Protein AF-A0A151ISF5-F1 (afdb_monomer_lite)

Secondary structure (DSSP, 8-state):
-----SSGGGGGG--HHHHTTS-HHHHHHHSGGGHHHHGGGS-HHHHT-HHHHTTSB-GGGSS-TT-TT--PPS--B-S-GGGGGS------------------SB-TTT-EEEETTTTEEEEPPSB---HHHHHHHHHHHHHHHHHHHHHHHHHHHTSS--------------------

Foldseek 3Di:
DDDDDPALCVVLVDALVRLVPDDPVCCCPRNLLVLQNCVVSHDPVLVPDLSSQLSHFDPVPPPDPVNVVDPDDPGHRHSDPVCPPDPDPDDDDPPDDDDPDDPWPDDPVHQWDFDDPVRDIDGDDTGHDDPVVVVVSVVVVVVVVVVVVVVVVVVVVVPDDDDDDDDDDDDDDDDDDDDD

Structure (mmCIF, N/CA/C/O backbone):
data_AF-A0A151ISF5-F1
#
_entry.id   AF-A0A151ISF5-F1
#
loop_
_atom_site.group_PDB
_atom_site.id
_atom_site.type_symbol
_atom_site.label_atom_id
_atom_site.label_alt_id
_atom_site.label_comp_id
_atom_site.label_asym_id
_atom_site.label_entity_id
_atom_site.label_seq_id
_atom_site.pdbx_PDB_ins_code
_atom_site.Cartn_x
_atom_site.Cartn_y
_atom_site.Cartn_z
_atom_site.occupancy
_atom_site.B_iso_or_equiv
_atom_site.auth_seq_id
_atom_site.auth_comp_id
_atom_site.auth_asym_id
_atom_site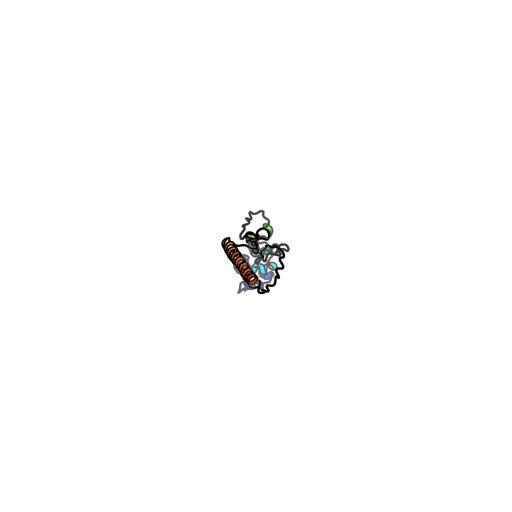.auth_atom_id
_atom_site.pdbx_PDB_model_num
ATOM 1 N N . MET A 1 1 ? 30.565 0.349 -39.330 1.00 63.16 1 MET A N 1
ATOM 2 C CA . MET A 1 1 ? 31.021 -0.202 -38.038 1.00 63.16 1 MET A CA 1
ATOM 3 C C . MET A 1 1 ? 30.155 -1.410 -37.719 1.00 63.16 1 MET A C 1
ATOM 5 O O . MET A 1 1 ? 28.948 -1.292 -37.870 1.00 63.16 1 MET A O 1
ATOM 9 N N . TYR A 1 2 ? 30.740 -2.552 -37.352 1.00 65.56 2 TYR A N 1
ATOM 10 C CA . TYR A 1 2 ? 29.987 -3.735 -36.915 1.00 65.56 2 TYR A CA 1
ATOM 11 C C . TYR A 1 2 ? 30.096 -3.849 -35.393 1.00 65.56 2 TYR A C 1
ATOM 13 O O . TYR A 1 2 ? 31.203 -3.812 -34.860 1.00 65.56 2 TYR A O 1
ATOM 21 N N . LEU A 1 3 ? 28.958 -3.941 -34.704 1.00 75.62 3 LEU A N 1
ATOM 22 C CA . LEU A 1 3 ? 28.886 -4.149 -33.258 1.00 75.62 3 LEU A CA 1
ATOM 23 C C . LEU A 1 3 ? 28.535 -5.616 -33.012 1.00 75.62 3 LEU A C 1
ATOM 25 O O . LEU A 1 3 ? 27.454 -6.060 -33.392 1.00 75.62 3 LEU A O 1
ATOM 29 N N . ALA A 1 4 ? 29.451 -6.370 -32.410 1.00 77.50 4 ALA A N 1
ATOM 30 C CA . ALA A 1 4 ? 29.181 -7.732 -31.966 1.00 77.50 4 ALA A CA 1
ATOM 31 C C . ALA A 1 4 ? 28.663 -7.676 -30.523 1.00 77.50 4 ALA A C 1
ATOM 33 O O . ALA A 1 4 ? 29.445 -7.481 -29.596 1.00 77.50 4 ALA A O 1
ATOM 34 N N . LEU A 1 5 ? 27.346 -7.795 -30.360 1.00 82.56 5 LEU A N 1
ATOM 35 C CA . LEU A 1 5 ? 26.671 -7.868 -29.063 1.00 82.56 5 LEU A CA 1
ATOM 36 C C . LEU A 1 5 ? 26.151 -9.295 -28.905 1.00 82.56 5 LEU A C 1
ATOM 38 O O . LEU A 1 5 ? 25.345 -9.745 -29.720 1.00 82.56 5 LEU A O 1
ATOM 42 N N . TYR A 1 6 ? 26.645 -10.013 -27.901 1.00 82.38 6 TYR A N 1
ATOM 43 C CA . TYR A 1 6 ? 26.299 -11.416 -27.664 1.00 82.38 6 TYR A CA 1
ATOM 44 C C . TYR A 1 6 ? 25.167 -11.543 -26.649 1.00 82.38 6 TYR A C 1
ATOM 46 O O . TYR A 1 6 ? 24.362 -12.469 -26.734 1.00 82.38 6 TYR A O 1
ATOM 54 N N . HIS A 1 7 ? 25.079 -10.590 -25.721 1.00 87.06 7 HIS A N 1
ATOM 55 C CA . HIS A 1 7 ? 24.013 -10.489 -24.742 1.00 87.06 7 HIS A CA 1
ATOM 56 C C . HIS A 1 7 ? 23.338 -9.108 -24.807 1.00 87.06 7 HIS A C 1
ATOM 58 O O . HIS A 1 7 ? 24.012 -8.100 -25.031 1.00 87.06 7 HIS A O 1
ATOM 64 N N . PRO A 1 8 ? 22.014 -9.007 -24.575 1.00 85.81 8 PRO A N 1
ATOM 65 C CA . PRO A 1 8 ? 21.315 -7.723 -24.526 1.00 85.81 8 PRO A CA 1
ATOM 66 C C . PRO A 1 8 ? 21.959 -6.684 -23.592 1.00 85.81 8 PRO A C 1
ATOM 68 O O . PRO A 1 8 ? 22.022 -5.506 -23.928 1.00 85.81 8 PRO A O 1
ATOM 71 N N . SER A 1 9 ? 22.525 -7.115 -22.461 1.00 89.62 9 SER A N 1
ATOM 72 C CA . SER A 1 9 ? 23.221 -6.228 -21.514 1.00 89.62 9 SER A CA 1
ATOM 73 C C . SER A 1 9 ? 24.500 -5.590 -22.060 1.00 89.62 9 SER A C 1
ATOM 75 O O . SER A 1 9 ? 24.945 -4.583 -21.512 1.00 89.62 9 SER A O 1
ATOM 77 N N . ASP A 1 10 ? 25.092 -6.130 -23.130 1.00 90.75 10 ASP A N 1
ATOM 78 C CA . ASP A 1 10 ? 26.332 -5.603 -23.716 1.00 90.75 10 ASP A CA 1
ATOM 79 C C . ASP A 1 10 ? 26.151 -4.160 -24.216 1.00 90.75 10 ASP A C 1
ATOM 81 O O . ASP A 1 10 ? 27.114 -3.393 -24.283 1.00 90.75 10 ASP A O 1
ATOM 85 N N . ILE A 1 11 ? 24.903 -3.747 -24.487 1.00 91.69 11 ILE A N 1
ATOM 86 C CA . ILE A 1 11 ? 24.561 -2.369 -24.858 1.00 91.69 11 ILE A CA 1
ATOM 87 C C . ILE A 1 11 ? 24.996 -1.341 -23.800 1.00 91.69 11 ILE A C 1
ATOM 89 O O . ILE A 1 11 ? 25.322 -0.206 -24.147 1.00 91.69 11 ILE A O 1
ATOM 93 N N . LEU A 1 12 ? 25.062 -1.727 -22.519 1.00 90.44 12 LEU A N 1
ATOM 94 C CA . LEU A 1 12 ? 25.454 -0.839 -21.417 1.00 90.44 12 LEU A CA 1
ATOM 95 C C . LEU A 1 12 ? 26.903 -0.343 -21.562 1.00 90.44 12 LEU A C 1
ATOM 97 O O . LEU A 1 12 ? 27.225 0.789 -21.175 1.00 90.44 12 LEU A O 1
ATOM 101 N N . GLY A 1 13 ? 27.759 -1.181 -22.155 1.00 90.00 13 GLY A N 1
ATOM 102 C CA . GLY A 1 13 ? 29.171 -0.898 -22.402 1.00 90.00 13 GLY A CA 1
ATOM 103 C C . GLY A 1 13 ? 29.432 -0.000 -23.612 1.00 90.00 13 GLY A C 1
ATOM 104 O O . GLY A 1 13 ? 30.559 0.458 -23.784 1.00 90.00 13 GLY A O 1
ATOM 105 N N . LEU A 1 14 ? 28.419 0.288 -24.435 1.00 91.25 14 LEU A N 1
ATOM 106 C CA . LEU A 1 14 ? 28.604 1.083 -25.645 1.00 91.25 14 LEU A CA 1
ATOM 107 C C . LEU A 1 14 ? 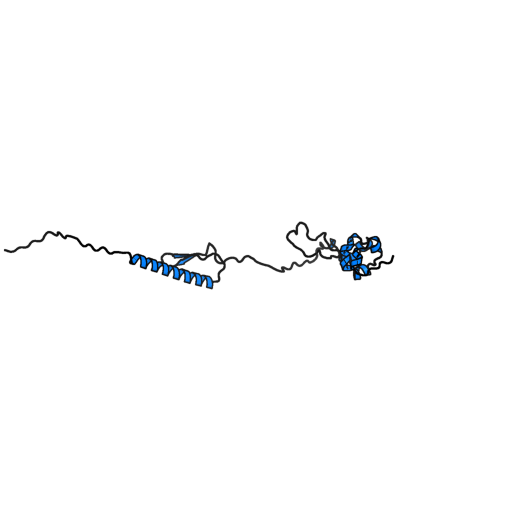28.813 2.574 -25.352 1.00 91.25 14 LEU A C 1
ATOM 109 O O . LEU A 1 14 ? 28.283 3.143 -24.385 1.00 91.25 14 LEU A O 1
ATOM 113 N N . SER A 1 15 ? 29.593 3.216 -26.222 1.00 90.44 15 SER A N 1
ATOM 114 C CA . SER A 1 15 ? 29.745 4.671 -26.273 1.00 90.44 15 SER A CA 1
ATOM 115 C C . SER A 1 15 ? 28.573 5.336 -27.011 1.00 90.44 15 SER A C 1
ATOM 117 O O . SER A 1 15 ? 27.811 4.681 -27.725 1.00 90.44 15 SER A O 1
ATOM 119 N N . ALA A 1 16 ? 28.436 6.660 -26.876 1.00 88.56 16 ALA A N 1
ATOM 120 C CA . ALA A 1 16 ? 27.408 7.425 -27.591 1.00 88.56 16 ALA A CA 1
ATOM 121 C C . ALA A 1 16 ? 27.541 7.311 -29.124 1.00 88.56 16 ALA A C 1
ATOM 123 O O . ALA A 1 16 ? 26.543 7.193 -29.832 1.00 88.56 16 ALA A O 1
ATOM 124 N N . GLU A 1 17 ? 28.777 7.274 -29.630 1.00 89.62 17 GLU A N 1
ATOM 125 C CA . GLU A 1 17 ? 29.074 7.097 -31.058 1.00 89.62 17 GLU A CA 1
ATOM 126 C C . GLU A 1 17 ? 28.646 5.715 -31.557 1.00 89.62 17 GLU A C 1
ATOM 128 O O . GLU A 1 17 ? 28.083 5.582 -32.639 1.00 89.62 17 GLU A O 1
ATOM 133 N N . GLN A 1 18 ? 28.871 4.674 -30.754 1.00 89.88 18 GLN A N 1
ATOM 134 C CA . GLN A 1 18 ? 28.461 3.311 -31.087 1.00 89.88 18 GLN A CA 1
ATOM 135 C C . GLN A 1 18 ? 26.938 3.166 -31.092 1.00 89.88 18 GLN A C 1
ATOM 137 O O . GLN A 1 18 ? 26.378 2.549 -31.997 1.00 89.88 18 GLN A O 1
ATOM 142 N N . LEU A 1 19 ? 26.259 3.785 -30.123 1.00 90.06 19 LEU A N 1
ATOM 143 C CA . LEU A 1 19 ? 24.799 3.774 -30.023 1.00 90.06 19 LEU A CA 1
ATOM 144 C C . LEU A 1 19 ? 24.111 4.433 -31.227 1.00 90.06 19 LEU A C 1
ATOM 146 O O . LEU A 1 19 ? 22.988 4.057 -31.549 1.00 90.06 19 LEU A O 1
ATOM 150 N N . GLN A 1 20 ? 24.779 5.351 -31.936 1.00 89.62 20 GLN A N 1
ATOM 151 C CA . GLN A 1 20 ? 24.246 5.964 -33.159 1.00 89.62 20 GLN A CA 1
ATOM 152 C C . GLN A 1 20 ? 23.983 4.951 -34.283 1.00 89.62 20 GLN A C 1
ATOM 154 O O . GLN A 1 20 ? 23.128 5.190 -35.133 1.00 89.62 20 GLN A O 1
ATOM 159 N N . TYR A 1 21 ? 24.693 3.822 -34.291 1.00 89.00 21 TYR A N 1
ATOM 160 C CA . TYR A 1 21 ? 24.542 2.789 -35.318 1.00 89.00 21 TYR A CA 1
ATOM 161 C C . TYR A 1 21 ? 23.466 1.750 -34.982 1.00 89.00 21 TYR A C 1
ATOM 163 O O . TYR A 1 21 ? 23.132 0.921 -35.831 1.00 89.00 21 TYR A O 1
ATOM 171 N N . ILE A 1 22 ? 22.910 1.773 -33.766 1.00 87.44 22 ILE A N 1
ATOM 172 C CA . ILE A 1 22 ? 21.822 0.873 -33.388 1.00 87.44 22 ILE A CA 1
ATOM 173 C C . ILE A 1 22 ? 20.514 1.406 -33.969 1.00 87.44 22 ILE A C 1
ATOM 175 O O . ILE A 1 22 ? 20.090 2.525 -33.689 1.00 87.44 22 ILE A O 1
ATOM 179 N N . SER A 1 23 ? 19.844 0.580 -34.772 1.00 89.44 23 SER A N 1
ATOM 180 C CA . SER A 1 23 ? 18.524 0.930 -35.300 1.00 89.44 23 SER A CA 1
ATOM 181 C C . SER A 1 23 ? 17.486 1.044 -34.179 1.00 89.44 23 SER A C 1
ATOM 183 O O . SER A 1 23 ? 17.483 0.239 -33.245 1.00 89.44 23 SER A O 1
ATOM 185 N N . LYS A 1 24 ? 16.535 1.975 -34.323 1.00 90.25 24 LYS A N 1
ATOM 186 C CA . LYS A 1 24 ? 15.391 2.122 -33.407 1.00 90.25 24 LYS A CA 1
ATOM 187 C C . LYS A 1 24 ? 14.664 0.792 -33.166 1.00 90.25 24 LYS A C 1
ATOM 189 O O . LYS A 1 24 ? 14.343 0.458 -32.033 1.00 90.25 24 LYS A O 1
ATOM 194 N N . VAL A 1 25 ? 14.440 0.005 -34.220 1.00 88.69 25 VAL A N 1
ATOM 195 C CA . VAL A 1 25 ? 13.735 -1.286 -34.123 1.00 88.69 25 VAL A CA 1
ATOM 196 C C . VAL A 1 25 ? 14.491 -2.272 -33.232 1.00 88.69 25 VAL A C 1
ATOM 198 O O . VAL A 1 25 ? 13.876 -2.921 -32.389 1.00 88.69 25 VAL A O 1
ATOM 201 N N . ALA A 1 26 ? 15.814 -2.373 -33.391 1.00 88.50 26 ALA A N 1
ATOM 202 C CA . ALA A 1 26 ? 16.640 -3.217 -32.532 1.00 88.50 26 ALA A CA 1
ATOM 203 C C . ALA A 1 26 ? 16.654 -2.693 -31.090 1.00 88.50 26 ALA A C 1
ATOM 205 O O . ALA A 1 26 ? 16.501 -3.479 -30.157 1.00 88.50 26 ALA A O 1
ATOM 206 N N . LEU A 1 27 ? 16.768 -1.372 -30.915 1.00 90.19 27 LEU A N 1
ATOM 207 C CA . LEU A 1 27 ? 16.742 -0.721 -29.607 1.00 90.19 27 LEU A CA 1
ATOM 208 C C . LEU A 1 27 ? 15.463 -1.070 -28.831 1.00 90.19 27 LEU A C 1
ATOM 210 O O . LEU A 1 27 ? 15.553 -1.527 -27.699 1.00 90.19 27 LEU A O 1
ATOM 214 N N . LEU A 1 28 ? 14.291 -0.934 -29.456 1.00 90.12 28 LEU A N 1
ATOM 215 C CA . LEU A 1 28 ? 13.002 -1.199 -28.811 1.00 90.12 28 LEU A CA 1
ATOM 216 C C . LEU A 1 28 ? 12.750 -2.694 -28.565 1.00 90.12 28 LEU A C 1
ATOM 218 O O . LEU A 1 28 ? 12.269 -3.071 -27.500 1.00 90.12 28 LEU A O 1
ATOM 222 N N . ARG A 1 29 ? 13.063 -3.559 -29.541 1.00 89.31 29 ARG A N 1
ATOM 223 C CA . ARG A 1 29 ? 12.716 -4.992 -29.471 1.00 89.31 29 ARG A CA 1
ATOM 224 C C . ARG A 1 29 ? 13.692 -5.833 -28.657 1.00 89.31 29 ARG A C 1
ATOM 226 O O . ARG A 1 29 ? 13.268 -6.808 -28.052 1.00 89.31 29 ARG A O 1
ATOM 233 N N . VAL A 1 30 ? 14.982 -5.507 -28.700 1.00 89.62 30 VAL A N 1
ATOM 234 C CA . VAL A 1 30 ? 16.046 -6.331 -28.098 1.00 89.62 30 VAL A CA 1
ATOM 235 C C . VAL A 1 30 ? 16.576 -5.695 -26.820 1.00 89.62 30 VAL A C 1
ATOM 237 O O . VAL A 1 30 ? 16.891 -6.398 -25.866 1.00 89.62 30 VAL A O 1
ATOM 240 N N . TYR A 1 31 ? 16.653 -4.364 -26.789 1.00 90.94 31 TYR A N 1
ATOM 241 C CA . TYR A 1 31 ? 17.328 -3.628 -25.723 1.00 90.94 31 TYR A CA 1
ATOM 242 C C . TYR A 1 31 ? 16.393 -2.743 -24.901 1.00 90.94 31 TYR A C 1
ATOM 244 O O . TYR A 1 31 ? 16.879 -1.921 -24.129 1.00 90.94 31 TYR A O 1
ATOM 252 N N . GLY A 1 32 ? 15.073 -2.909 -25.041 1.00 88.31 32 GLY A N 1
ATOM 253 C CA . GLY A 1 32 ? 14.070 -2.039 -24.427 1.00 88.31 32 GLY A CA 1
ATOM 254 C C . GLY A 1 32 ? 14.301 -1.820 -22.931 1.00 88.31 32 GLY A C 1
ATOM 255 O O . GLY A 1 32 ? 14.377 -0.685 -22.467 1.00 88.31 32 GLY A O 1
ATOM 256 N N . ASP A 1 33 ? 14.525 -2.897 -22.180 1.00 87.94 33 ASP A N 1
ATOM 257 C CA . ASP A 1 33 ? 14.761 -2.826 -20.732 1.00 87.94 33 ASP A CA 1
ATOM 258 C C . ASP A 1 33 ? 16.062 -2.121 -20.339 1.00 87.94 33 ASP A C 1
ATOM 260 O O . ASP A 1 33 ? 16.205 -1.681 -19.200 1.00 87.94 33 ASP A O 1
ATOM 264 N N . TYR A 1 34 ? 16.988 -1.967 -21.286 1.00 90.06 34 TYR A N 1
ATOM 265 C CA . TYR A 1 34 ? 18.270 -1.315 -21.069 1.00 90.06 34 TYR A CA 1
ATOM 266 C C . TYR A 1 34 ? 18.283 0.166 -21.466 1.00 90.06 34 TYR A C 1
ATOM 268 O O . TYR A 1 34 ? 19.233 0.870 -21.120 1.00 90.06 34 TYR A O 1
ATOM 276 N N . ILE A 1 35 ? 17.244 0.648 -22.163 1.00 90.25 35 ILE A N 1
ATOM 277 C CA . ILE A 1 35 ? 17.153 2.024 -22.679 1.00 90.25 35 ILE A CA 1
ATOM 278 C C . ILE A 1 35 ? 17.314 3.059 -21.560 1.00 90.25 35 ILE A C 1
ATOM 280 O O . ILE A 1 35 ? 18.033 4.036 -21.753 1.00 90.25 35 ILE A O 1
ATOM 284 N N . ASP A 1 36 ? 16.703 2.831 -20.395 1.00 88.62 36 ASP A N 1
ATOM 285 C CA . ASP A 1 36 ? 16.773 3.735 -19.237 1.00 88.62 36 ASP A CA 1
ATOM 286 C C . ASP A 1 36 ? 18.226 3.964 -18.779 1.00 88.62 36 ASP A C 1
ATOM 288 O O . ASP A 1 36 ? 18.674 5.097 -18.603 1.00 88.62 36 ASP A O 1
ATOM 292 N N . TYR A 1 37 ? 19.021 2.892 -18.718 1.00 89.12 37 TYR A N 1
ATOM 293 C CA . TYR A 1 37 ? 20.418 2.945 -18.280 1.00 89.12 37 TYR A CA 1
ATOM 294 C C . TYR A 1 37 ? 21.352 3.601 -19.301 1.00 89.12 37 TYR A C 1
ATOM 296 O O . TYR A 1 37 ? 22.351 4.221 -18.928 1.00 89.12 37 TYR A O 1
ATOM 304 N N . VAL A 1 38 ? 21.057 3.470 -20.598 1.00 91.31 38 VAL A N 1
ATOM 305 C CA . VAL A 1 38 ? 21.859 4.090 -21.667 1.00 91.31 38 VAL A CA 1
ATOM 306 C C . VAL A 1 38 ? 21.300 5.434 -22.127 1.00 91.31 38 VAL A C 1
ATOM 308 O O . VAL A 1 38 ? 21.898 6.064 -23.002 1.00 91.31 38 VAL A O 1
ATOM 311 N N . TRP A 1 39 ? 20.209 5.915 -21.517 1.00 90.00 39 TRP A N 1
ATOM 312 C CA . TRP A 1 39 ? 19.461 7.096 -21.951 1.00 90.00 39 TRP A CA 1
ATOM 313 C C . TRP A 1 39 ? 20.361 8.302 -22.202 1.00 90.00 39 TRP A C 1
ATOM 315 O O . TRP A 1 39 ? 20.322 8.915 -23.266 1.00 90.00 39 TRP A O 1
ATOM 325 N N . ASN A 1 40 ? 21.251 8.610 -21.258 1.00 89.06 40 ASN A N 1
ATOM 326 C CA . ASN A 1 40 ? 22.136 9.771 -21.350 1.00 89.06 40 ASN A CA 1
ATOM 327 C C . ASN A 1 40 ? 23.099 9.697 -22.544 1.00 89.06 40 ASN A C 1
ATOM 329 O O . ASN A 1 40 ? 23.417 10.737 -23.125 1.00 89.06 40 ASN A O 1
ATOM 333 N N . LYS A 1 41 ? 23.478 8.487 -22.968 1.00 92.94 41 LYS A N 1
ATOM 334 C CA . LYS A 1 41 ? 24.365 8.233 -24.109 1.00 92.94 41 LYS A CA 1
ATOM 335 C C . LYS A 1 41 ? 23.620 8.136 -25.447 1.00 92.94 41 LYS A C 1
ATOM 337 O O . LYS A 1 41 ? 24.276 8.135 -26.485 1.00 92.94 41 LYS A O 1
ATOM 342 N N . LEU A 1 42 ? 22.285 8.043 -25.447 1.00 91.19 42 LEU A N 1
ATOM 343 C CA . LEU A 1 42 ? 21.520 7.899 -26.686 1.00 91.19 42 LEU A CA 1
ATOM 344 C C . LEU A 1 42 ? 21.660 9.130 -27.602 1.00 91.19 42 LEU A C 1
ATOM 346 O O . LEU A 1 42 ? 21.716 10.268 -27.112 1.00 91.19 42 LEU A O 1
ATOM 350 N N . PRO A 1 43 ? 21.647 8.922 -28.931 1.00 89.75 43 PRO A N 1
ATOM 351 C CA . PRO A 1 43 ? 21.600 9.997 -29.912 1.00 89.75 43 PRO A CA 1
ATOM 352 C C . PRO A 1 43 ? 20.390 10.912 -29.703 1.00 89.75 43 PRO A C 1
ATOM 354 O O . PRO A 1 43 ? 19.292 10.446 -29.395 1.00 89.75 43 PRO A O 1
ATOM 357 N N . GLY A 1 44 ? 20.559 12.211 -29.965 1.00 87.75 44 GLY A N 1
ATOM 358 C CA . GLY A 1 44 ? 19.485 13.200 -29.803 1.00 87.75 44 GLY A CA 1
ATOM 359 C C . GLY A 1 44 ? 18.207 12.864 -30.580 1.00 87.75 44 GLY A C 1
ATOM 360 O O . GLY A 1 44 ? 17.114 13.009 -30.045 1.00 87.75 44 GLY A O 1
ATOM 361 N N . HIS A 1 45 ? 18.334 12.324 -31.797 1.00 85.75 45 HIS A N 1
ATOM 362 C CA . HIS A 1 45 ? 17.184 11.939 -32.623 1.00 85.75 45 HIS A CA 1
ATOM 363 C C . HIS A 1 45 ? 16.376 10.759 -32.050 1.00 85.75 45 HIS A C 1
ATOM 365 O O . HIS A 1 45 ? 15.190 10.654 -32.335 1.00 85.75 45 HIS A O 1
ATOM 371 N N . LEU A 1 46 ? 16.983 9.890 -31.231 1.00 87.88 46 LEU A N 1
ATOM 372 C CA . LEU A 1 46 ? 16.261 8.824 -30.523 1.00 87.88 46 LEU A CA 1
ATOM 373 C C . LEU A 1 46 ? 15.646 9.331 -29.215 1.00 87.88 46 LEU A C 1
ATOM 375 O O . LEU A 1 46 ? 14.610 8.834 -28.800 1.00 87.88 46 LEU A O 1
ATOM 379 N N . LYS A 1 47 ? 16.239 10.350 -28.582 1.00 86.06 47 LYS A N 1
ATOM 380 C CA . LYS A 1 47 ? 15.694 10.963 -27.357 1.00 86.06 47 LYS A CA 1
ATOM 381 C C . LYS A 1 47 ? 14.394 11.733 -27.590 1.00 86.06 47 LYS A C 1
ATOM 383 O O . LYS A 1 47 ? 13.603 11.859 -26.662 1.00 86.06 47 LYS A O 1
ATOM 388 N N . VAL A 1 48 ? 14.186 12.257 -28.799 1.00 85.12 48 VAL A N 1
ATOM 389 C CA . VAL A 1 48 ? 12.943 12.951 -29.188 1.00 85.12 48 VAL A CA 1
ATOM 390 C C . VAL A 1 48 ? 11.843 11.993 -29.651 1.00 85.12 48 VAL A C 1
ATOM 392 O O . VAL A 1 48 ? 10.696 12.408 -29.782 1.00 85.12 48 VAL A O 1
ATOM 395 N N . ASP A 1 49 ? 12.173 10.724 -29.896 1.00 87.56 49 ASP A N 1
ATOM 396 C CA . ASP A 1 49 ? 11.219 9.728 -30.374 1.00 87.56 49 ASP A CA 1
ATOM 397 C C . ASP A 1 49 ? 10.283 9.271 -29.246 1.00 87.56 49 ASP A C 1
ATOM 399 O O . ASP A 1 49 ? 10.733 8.839 -28.182 1.00 87.56 4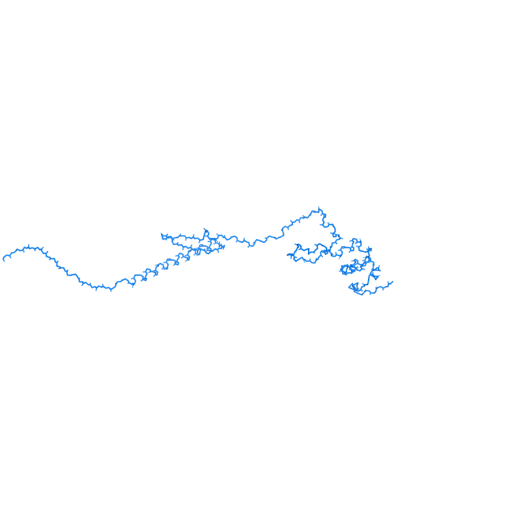9 ASP A O 1
ATOM 403 N N . SER A 1 50 ? 8.972 9.356 -29.476 1.00 82.31 50 SER A N 1
ATOM 404 C CA . SER A 1 50 ? 7.959 9.071 -28.454 1.00 82.31 50 SER A CA 1
ATOM 405 C C . SER A 1 50 ? 7.948 7.611 -27.999 1.00 82.31 50 SER A C 1
ATOM 407 O O . SER A 1 50 ? 7.685 7.358 -26.828 1.00 82.31 50 SER A O 1
ATOM 409 N N . GLU A 1 51 ? 8.277 6.651 -28.873 1.00 85.81 51 GLU A N 1
ATOM 410 C CA . GLU A 1 51 ? 8.330 5.227 -28.516 1.00 85.81 51 GLU A CA 1
ATOM 411 C C . GLU A 1 51 ? 9.565 4.908 -27.673 1.00 85.81 51 GLU A C 1
ATOM 413 O O . GLU A 1 51 ? 9.494 4.110 -26.747 1.00 85.81 51 GLU A O 1
ATOM 418 N N . VAL A 1 52 ? 10.702 5.544 -27.959 1.00 87.00 52 VAL A N 1
ATOM 419 C CA . VAL A 1 52 ? 11.927 5.362 -27.166 1.00 87.00 52 VAL A CA 1
ATOM 420 C C . VAL A 1 52 ? 11.776 6.009 -25.786 1.00 87.00 52 VAL A C 1
ATOM 422 O O . VAL A 1 52 ? 12.202 5.432 -24.784 1.00 87.00 52 VAL A O 1
ATOM 425 N N . ARG A 1 53 ? 11.107 7.167 -25.706 1.00 82.88 53 ARG A N 1
ATOM 426 C CA . ARG A 1 53 ? 10.831 7.872 -24.443 1.00 82.88 53 ARG A CA 1
ATOM 427 C C . ARG A 1 53 ? 10.011 7.048 -23.456 1.00 82.88 53 ARG A C 1
ATOM 429 O O . ARG A 1 53 ? 10.267 7.159 -22.262 1.00 82.88 53 ARG A O 1
ATOM 436 N N . THR A 1 54 ? 9.128 6.160 -23.923 1.00 83.38 54 THR A N 1
ATOM 437 C CA . THR A 1 54 ? 8.309 5.316 -23.032 1.00 83.38 54 THR A CA 1
ATOM 438 C C . THR A 1 54 ? 9.125 4.360 -22.173 1.00 83.38 54 THR A C 1
ATOM 440 O O . THR A 1 54 ? 8.602 3.819 -21.207 1.00 83.38 54 THR A O 1
ATOM 443 N N . TYR A 1 55 ? 10.376 4.085 -22.539 1.00 84.12 55 TYR A N 1
ATOM 444 C CA . TYR A 1 55 ? 11.244 3.184 -21.786 1.00 84.12 55 TYR A CA 1
ATOM 445 C C . TYR A 1 55 ? 12.052 3.896 -20.700 1.00 84.12 55 TYR A C 1
ATOM 447 O O . TYR A 1 55 ? 12.636 3.218 -19.853 1.00 84.12 55 TYR A O 1
ATOM 455 N N . ARG A 1 56 ? 12.066 5.234 -20.706 1.00 81.88 56 ARG A N 1
ATOM 456 C CA . ARG A 1 56 ? 12.700 6.053 -19.677 1.00 81.88 56 ARG A CA 1
ATOM 457 C C . ARG A 1 56 ? 11.772 6.180 -18.472 1.00 81.88 56 ARG A C 1
ATOM 459 O O . ARG A 1 56 ? 10.570 6.409 -18.620 1.00 81.88 56 ARG A O 1
ATOM 466 N N . ARG A 1 57 ? 12.332 6.076 -17.272 1.00 78.12 57 ARG A N 1
ATOM 467 C CA . ARG A 1 57 ? 11.607 6.394 -16.041 1.00 78.12 57 ARG A CA 1
ATOM 468 C C . ARG A 1 57 ? 11.498 7.904 -15.841 1.00 78.12 57 ARG A C 1
ATOM 470 O O . ARG A 1 57 ? 12.415 8.662 -16.167 1.00 78.12 57 ARG A O 1
ATOM 477 N N . CYS A 1 58 ? 10.356 8.350 -15.326 1.00 76.31 58 CYS A N 1
ATOM 478 C CA . CYS A 1 58 ? 10.149 9.759 -15.006 1.00 76.31 58 CYS A CA 1
ATOM 479 C C . CYS A 1 58 ? 10.578 10.044 -13.560 1.00 76.31 58 CYS A C 1
ATOM 481 O O . CYS A 1 58 ? 9.760 9.993 -12.646 1.00 76.31 58 CYS A O 1
ATOM 483 N N . ASP A 1 59 ? 11.856 10.359 -13.353 1.00 71.69 59 ASP A N 1
ATOM 484 C CA . ASP A 1 59 ? 12.362 10.726 -12.019 1.00 71.69 59 ASP A CA 1
ATOM 485 C C . ASP A 1 59 ? 11.956 12.151 -11.602 1.00 71.69 59 ASP A C 1
ATOM 487 O O . ASP A 1 59 ? 11.950 12.482 -10.422 1.00 71.69 59 ASP A O 1
ATOM 491 N N . GLU A 1 60 ? 11.586 13.002 -12.565 1.00 72.12 60 GLU A N 1
ATOM 492 C CA . GLU A 1 60 ? 11.247 14.414 -12.333 1.00 72.12 60 GLU A CA 1
ATOM 493 C C . GLU A 1 60 ? 10.022 14.604 -11.432 1.00 72.12 60 GLU A C 1
ATOM 495 O O . GLU A 1 60 ? 9.943 15.607 -10.733 1.00 72.12 60 GLU A O 1
ATOM 500 N N . HIS A 1 61 ? 9.104 13.634 -11.408 1.00 71.62 61 HIS A N 1
ATOM 501 C CA . HIS A 1 61 ? 7.874 13.672 -10.607 1.00 71.62 61 HIS A CA 1
ATOM 502 C C . HIS A 1 61 ? 7.803 12.560 -9.555 1.00 71.62 61 HIS A C 1
ATOM 504 O O . HIS A 1 61 ? 6.809 12.442 -8.846 1.00 71.62 61 HIS A O 1
ATOM 510 N N . TYR A 1 62 ? 8.848 11.742 -9.447 1.00 74.00 62 TYR A N 1
ATOM 511 C CA . TYR A 1 62 ? 8.885 10.586 -8.563 1.00 74.00 62 TYR A CA 1
ATOM 512 C C . TYR A 1 62 ? 9.594 10.930 -7.247 1.00 74.00 62 TYR A C 1
ATOM 514 O O . TYR A 1 62 ? 10.662 11.539 -7.267 1.00 74.00 62 TYR A O 1
ATOM 522 N N . ASN A 1 63 ? 9.017 10.538 -6.105 1.00 68.94 63 ASN A N 1
ATOM 523 C CA . ASN A 1 63 ? 9.564 10.780 -4.761 1.00 68.94 63 ASN A CA 1
ATOM 524 C C . ASN A 1 63 ? 9.935 12.246 -4.489 1.00 68.94 63 ASN A C 1
ATOM 526 O O . ASN A 1 63 ? 11.033 12.567 -4.023 1.00 68.94 63 ASN A O 1
ATOM 530 N N . GLN A 1 64 ? 9.006 13.153 -4.776 1.00 74.00 64 GLN A N 1
ATOM 531 C CA . GLN A 1 64 ? 9.219 14.576 -4.561 1.00 74.00 64 GLN A CA 1
ATOM 532 C C . GLN A 1 64 ? 9.421 14.912 -3.075 1.00 74.00 64 GLN A C 1
ATOM 534 O O . GLN A 1 64 ? 8.935 14.193 -2.199 1.00 74.00 64 GLN A O 1
ATOM 539 N N . PRO A 1 65 ? 10.080 16.040 -2.739 1.00 74.56 65 PRO A N 1
ATOM 540 C CA . PRO A 1 65 ? 10.371 16.403 -1.349 1.00 74.56 65 PRO A CA 1
ATOM 541 C C . PRO A 1 65 ? 9.143 16.514 -0.433 1.00 74.56 65 PRO A C 1
ATOM 543 O O . PRO A 1 65 ? 9.294 16.451 0.786 1.00 74.56 65 PRO A O 1
ATOM 546 N N . TRP A 1 66 ? 7.942 16.687 -0.994 1.00 70.69 66 TRP A N 1
ATOM 547 C CA . TRP A 1 66 ? 6.674 16.702 -0.258 1.00 70.69 66 TRP A CA 1
ATOM 548 C C . TRP A 1 66 ? 6.030 15.312 -0.085 1.00 70.69 66 TRP A C 1
ATOM 550 O O . TRP A 1 66 ? 5.118 15.178 0.722 1.00 70.69 66 TRP A O 1
ATOM 560 N N . GLN A 1 67 ? 6.516 14.268 -0.767 1.00 68.31 67 GLN A N 1
ATOM 561 C CA . GLN A 1 67 ? 6.012 12.880 -0.711 1.00 68.31 67 GLN A CA 1
ATOM 562 C C . GLN A 1 67 ? 6.794 11.992 0.282 1.00 68.31 67 GLN A C 1
ATOM 564 O O . GLN A 1 67 ? 6.802 10.771 0.178 1.00 68.31 67 GLN A O 1
ATOM 569 N N . ARG A 1 68 ? 7.458 12.601 1.274 1.00 60.41 68 ARG A N 1
ATOM 570 C CA . ARG A 1 68 ? 8.431 11.969 2.196 1.00 60.41 68 ARG A CA 1
ATOM 571 C C . ARG A 1 68 ? 7.965 10.725 2.957 1.00 60.41 68 ARG A C 1
ATOM 573 O O . ARG A 1 68 ? 8.811 10.005 3.476 1.00 60.41 68 ARG A O 1
ATOM 580 N N . THR A 1 69 ? 6.662 10.503 3.088 1.00 67.38 69 THR A N 1
ATOM 581 C CA . THR A 1 69 ? 6.092 9.385 3.856 1.00 67.38 69 THR A CA 1
ATOM 582 C C . THR A 1 69 ? 5.681 8.196 2.989 1.00 67.38 69 THR A C 1
ATOM 584 O O . THR A 1 69 ? 5.286 7.172 3.537 1.00 67.38 69 THR A O 1
ATOM 587 N N . HIS A 1 70 ? 5.781 8.306 1.662 1.00 60.81 70 HIS A N 1
ATOM 588 C CA . HIS A 1 70 ? 5.472 7.227 0.732 1.00 60.81 70 HIS A CA 1
ATOM 589 C C . HIS A 1 70 ? 6.759 6.540 0.263 1.00 60.81 70 HIS A C 1
ATOM 591 O O . HIS A 1 70 ? 7.643 7.168 -0.317 1.00 60.81 70 HIS A O 1
ATOM 597 N N . ILE A 1 71 ? 6.874 5.236 0.532 1.00 63.22 71 ILE A N 1
ATOM 598 C CA . ILE A 1 71 ? 7.861 4.377 -0.129 1.00 63.22 71 ILE A CA 1
ATOM 599 C C . ILE A 1 71 ? 7.193 3.875 -1.405 1.00 63.22 71 ILE A C 1
ATOM 601 O O . ILE A 1 71 ? 6.549 2.826 -1.404 1.00 63.22 71 ILE A O 1
ATOM 605 N N . ASP A 1 72 ? 7.305 4.651 -2.479 1.00 65.75 72 ASP A N 1
ATOM 606 C CA . ASP A 1 72 ? 6.792 4.224 -3.774 1.00 65.75 72 ASP A CA 1
ATOM 607 C C . ASP A 1 72 ? 7.708 3.146 -4.388 1.00 65.75 72 ASP A C 1
ATOM 609 O O . ASP A 1 72 ? 8.921 3.087 -4.148 1.00 65.75 72 ASP A O 1
ATOM 613 N N . GLY A 1 73 ? 7.106 2.240 -5.164 1.00 69.44 73 GLY A N 1
ATOM 614 C CA . GLY A 1 73 ? 7.836 1.311 -6.030 1.00 69.44 73 GLY A CA 1
ATOM 615 C C . GLY A 1 73 ? 8.502 2.054 -7.196 1.00 69.44 73 GLY A C 1
ATOM 616 O O . GLY A 1 73 ? 8.157 3.199 -7.447 1.00 69.44 73 GLY A O 1
ATOM 617 N N . PRO A 1 74 ? 9.428 1.426 -7.943 1.00 73.50 74 PRO A N 1
ATOM 618 C CA . PRO A 1 74 ? 10.289 2.106 -8.916 1.00 73.50 74 PRO A CA 1
ATOM 619 C C . PRO A 1 74 ? 9.536 3.065 -9.848 1.00 73.50 74 PRO A C 1
ATOM 621 O O . PRO A 1 74 ? 8.461 2.724 -10.340 1.00 73.50 74 PRO A O 1
ATOM 624 N N . ALA A 1 75 ? 10.159 4.214 -10.139 1.00 76.31 75 ALA A N 1
ATOM 625 C CA . ALA A 1 75 ? 9.581 5.278 -10.954 1.00 76.31 75 ALA A CA 1
ATOM 626 C C . ALA A 1 75 ? 8.893 4.743 -12.228 1.00 76.31 75 ALA A C 1
ATOM 628 O O . ALA A 1 75 ? 9.478 3.919 -12.949 1.00 76.31 75 ALA A O 1
ATOM 629 N N . PRO A 1 76 ? 7.663 5.197 -12.523 1.00 74.06 76 PRO A N 1
ATOM 630 C CA . PRO A 1 76 ? 6.896 4.697 -13.653 1.00 74.06 76 PRO A CA 1
ATOM 631 C C . PRO A 1 76 ? 7.573 5.022 -14.993 1.00 74.06 76 PRO A C 1
ATOM 633 O O . PRO A 1 76 ? 8.179 6.081 -15.186 1.00 74.06 76 PRO A O 1
ATOM 636 N N . LYS A 1 77 ? 7.451 4.082 -15.938 1.00 72.56 77 LYS A N 1
ATOM 637 C CA . LYS A 1 77 ? 7.857 4.233 -17.342 1.00 72.56 77 LYS A CA 1
ATOM 638 C C . LYS A 1 77 ? 6.736 4.965 -18.088 1.00 72.56 77 LYS A C 1
ATOM 640 O O . LYS A 1 77 ? 5.681 4.383 -18.330 1.00 72.56 77 LYS A O 1
ATOM 645 N N . ILE A 1 78 ? 6.933 6.244 -18.395 1.00 67.00 78 ILE A N 1
ATOM 646 C CA . ILE A 1 78 ? 5.892 7.143 -18.922 1.00 67.00 78 ILE A CA 1
ATOM 647 C C . ILE A 1 78 ? 6.318 7.669 -20.295 1.00 67.00 78 ILE A C 1
ATOM 649 O O . ILE A 1 78 ? 7.486 7.989 -20.495 1.00 67.00 78 ILE A O 1
ATOM 653 N N . LYS A 1 79 ? 5.369 7.789 -21.238 1.00 62.12 79 LYS A N 1
ATOM 654 C CA . LYS A 1 79 ? 5.639 8.299 -22.597 1.00 62.12 79 LYS A CA 1
ATOM 655 C C . LYS A 1 79 ? 6.082 9.769 -22.597 1.00 62.12 79 LYS A C 1
ATOM 657 O O . LYS A 1 79 ? 7.081 10.106 -23.229 1.00 62.12 79 LYS A O 1
ATOM 662 N N . ASP A 1 80 ? 5.391 10.606 -21.824 1.00 63.88 80 ASP A N 1
ATOM 663 C CA . ASP A 1 80 ? 5.652 12.037 -21.683 1.00 63.88 80 ASP A CA 1
ATOM 664 C C . ASP A 1 80 ? 5.466 12.503 -20.229 1.00 63.88 80 ASP A C 1
ATOM 666 O O . ASP A 1 80 ? 4.360 12.488 -19.698 1.00 63.88 80 ASP A O 1
ATOM 670 N N . CYS A 1 81 ? 6.545 12.962 -19.578 1.00 59.75 81 CYS A N 1
ATOM 671 C CA . CYS A 1 81 ? 6.467 13.543 -18.228 1.00 59.75 81 CYS A CA 1
ATOM 672 C C . CYS A 1 81 ? 5.580 14.807 -18.185 1.00 59.75 81 CYS A C 1
ATOM 674 O O . CYS A 1 81 ? 5.059 15.141 -17.129 1.00 59.75 81 CYS A O 1
ATOM 676 N N . SER A 1 82 ? 5.378 15.496 -19.315 1.00 57.47 82 SER A N 1
ATOM 677 C CA . SER A 1 82 ? 4.593 16.735 -19.411 1.00 57.47 82 SER A CA 1
ATOM 678 C C . SER A 1 82 ? 3.078 16.534 -19.522 1.00 57.47 82 SER A C 1
ATOM 680 O O . SER A 1 82 ? 2.338 17.482 -19.283 1.00 57.47 82 SER A O 1
ATOM 682 N N . GLU A 1 83 ? 2.594 15.340 -19.883 1.00 56.44 83 GLU A N 1
ATOM 683 C CA . GLU A 1 83 ? 1.146 15.073 -20.010 1.00 56.44 83 GLU A CA 1
ATOM 684 C C . GLU A 1 83 ? 0.472 14.733 -18.671 1.00 56.44 83 GLU A C 1
ATOM 686 O O . GLU A 1 83 ? -0.752 14.650 -18.596 1.00 56.44 83 GLU A O 1
ATOM 691 N N . TYR A 1 84 ? 1.245 14.607 -17.587 1.00 54.56 84 TYR A N 1
ATOM 692 C CA . TYR A 1 84 ? 0.744 14.255 -16.252 1.00 54.56 84 TYR A CA 1
ATOM 693 C C . TYR A 1 84 ? -0.125 15.326 -15.572 1.00 54.56 84 TYR A C 1
ATOM 695 O O . TYR A 1 84 ? -0.646 15.083 -14.488 1.00 54.56 84 TYR A O 1
ATOM 703 N N . LEU A 1 85 ? -0.319 16.483 -16.209 1.00 52.81 85 LEU A N 1
ATOM 704 C CA . LEU A 1 85 ? -1.279 17.509 -15.788 1.00 52.81 85 LEU A CA 1
ATOM 705 C C . LEU A 1 85 ? -2.309 17.822 -16.883 1.00 52.81 85 LEU A C 1
ATOM 707 O O . LEU A 1 85 ? -2.875 18.912 -16.909 1.00 52.81 85 LEU A O 1
ATOM 711 N N . SER A 1 86 ? -2.556 16.894 -17.813 1.00 50.91 86 SER A N 1
ATOM 712 C CA . SER A 1 86 ? -3.833 16.920 -18.520 1.00 50.91 86 SER A CA 1
ATOM 713 C C . SER A 1 86 ? -4.925 16.660 -17.489 1.00 50.91 86 SER A C 1
ATOM 715 O O . SER A 1 86 ? -4.811 15.718 -16.704 1.00 50.91 86 SER A O 1
ATOM 717 N N . ASP A 1 87 ? -5.957 17.496 -17.524 1.00 55.16 87 ASP A N 1
ATOM 718 C CA . ASP A 1 87 ? -7.214 17.463 -16.764 1.00 55.16 87 ASP A CA 1
ATOM 719 C C . ASP A 1 87 ? -8.032 16.197 -17.111 1.00 55.16 87 ASP A C 1
ATOM 721 O O . ASP A 1 87 ? -9.157 16.256 -17.594 1.00 55.16 87 ASP A O 1
ATOM 725 N N . GLY A 1 88 ? -7.387 15.032 -17.040 1.00 60.69 88 GLY A N 1
ATOM 726 C CA . GLY A 1 88 ? -7.960 13.738 -17.362 1.00 60.69 88 GLY A CA 1
ATOM 727 C C . GLY A 1 88 ? -8.797 13.210 -16.207 1.00 60.69 88 GLY A C 1
ATOM 728 O O . GLY A 1 88 ? -8.562 13.548 -15.046 1.00 60.69 88 GLY A O 1
ATOM 729 N N . ASP A 1 89 ? -9.752 12.347 -16.543 1.00 58.75 89 ASP A N 1
ATOM 730 C CA . ASP A 1 89 ? -10.682 11.712 -15.611 1.00 58.75 89 ASP A CA 1
ATOM 731 C C . ASP A 1 89 ? -9.952 10.705 -14.700 1.00 58.75 89 ASP A C 1
ATOM 733 O O . ASP A 1 89 ? -9.991 9.491 -14.903 1.00 58.75 89 ASP A O 1
ATOM 737 N N . TYR A 1 90 ? -9.222 11.200 -13.701 1.00 62.56 90 TYR A N 1
ATOM 738 C CA . TYR A 1 90 ? -8.667 10.358 -12.648 1.00 62.56 90 TYR A CA 1
ATOM 739 C C . TYR A 1 90 ? -9.778 10.007 -11.660 1.00 62.56 90 TYR A C 1
ATOM 741 O O . TYR A 1 90 ? -10.272 10.857 -10.920 1.00 62.56 90 TYR A O 1
ATOM 749 N N . GLU A 1 91 ? -10.148 8.734 -11.611 1.00 64.81 91 GLU A N 1
ATOM 750 C CA . GLU A 1 91 ? -11.054 8.219 -10.592 1.00 64.81 91 GLU A CA 1
ATOM 751 C C . GLU A 1 91 ? -10.245 7.759 -9.378 1.00 64.81 91 GLU A C 1
ATOM 753 O O . GLU A 1 91 ? -9.403 6.861 -9.459 1.00 64.81 91 GLU A O 1
ATOM 758 N N . LEU A 1 92 ? -10.488 8.389 -8.229 1.00 68.75 92 LEU A N 1
ATOM 759 C CA . LEU A 1 92 ? -9.876 7.985 -6.970 1.00 68.75 92 LEU A CA 1
ATOM 760 C C . LEU A 1 92 ? -10.749 6.907 -6.312 1.00 68.75 92 LEU A C 1
ATOM 762 O O . LEU A 1 92 ? -11.831 7.191 -5.801 1.00 68.75 92 LEU A O 1
ATOM 766 N N . GLY A 1 93 ? -10.278 5.661 -6.324 1.00 69.69 93 GLY A N 1
ATOM 767 C CA . GLY A 1 93 ? -10.909 4.559 -5.601 1.00 69.69 93 GLY A CA 1
ATOM 768 C C . GLY A 1 93 ? -10.331 4.425 -4.195 1.00 69.69 93 GLY A C 1
ATOM 769 O O . GLY A 1 93 ? -9.135 4.179 -4.038 1.00 69.69 93 GLY A O 1
ATOM 770 N N . LEU A 1 94 ? -11.167 4.547 -3.161 1.00 73.62 94 LEU A N 1
ATOM 771 C CA . LEU A 1 94 ? -10.783 4.170 -1.800 1.00 73.62 94 LEU A CA 1
ATOM 772 C C . LEU A 1 94 ? -10.570 2.652 -1.761 1.00 73.62 94 LEU A C 1
ATOM 774 O O . LEU A 1 94 ? -11.527 1.885 -1.712 1.00 73.62 94 LEU A O 1
ATOM 778 N N . MET A 1 95 ? -9.311 2.222 -1.830 1.00 71.56 95 MET A N 1
ATOM 779 C CA . MET A 1 95 ? -8.979 0.801 -1.929 1.00 71.56 95 MET A CA 1
ATOM 780 C C . MET A 1 95 ? -9.018 0.107 -0.560 1.00 71.56 95 MET A C 1
ATOM 782 O O . MET A 1 95 ? -9.372 -1.067 -0.482 1.00 71.56 95 MET A O 1
ATOM 786 N N . ILE A 1 96 ? -8.664 0.829 0.513 1.00 68.50 96 ILE A N 1
ATOM 787 C CA . ILE A 1 96 ? -8.606 0.323 1.890 1.00 68.50 96 ILE A CA 1
ATOM 788 C C . ILE A 1 96 ? -8.920 1.472 2.865 1.00 68.50 96 ILE A C 1
ATOM 790 O O . ILE A 1 96 ? -8.348 2.555 2.754 1.00 68.50 96 ILE A O 1
ATOM 794 N N . PHE A 1 97 ? -9.807 1.224 3.833 1.00 65.81 97 PHE A N 1
ATOM 795 C CA . PHE A 1 97 ? -10.064 2.106 4.974 1.00 65.81 97 PHE A CA 1
ATOM 796 C C . PHE A 1 97 ? -9.855 1.309 6.261 1.00 65.81 97 PHE A C 1
ATOM 798 O O . PHE A 1 97 ? -10.702 0.505 6.645 1.00 65.81 97 PHE A O 1
ATOM 805 N N . GLU A 1 98 ? -8.704 1.493 6.904 1.00 63.19 98 GLU A N 1
ATOM 806 C CA . GLU A 1 98 ? -8.390 0.851 8.181 1.00 63.19 98 GLU A CA 1
ATOM 807 C C . GLU A 1 98 ? -8.693 1.815 9.332 1.00 63.19 98 GLU A C 1
ATOM 809 O O . GLU A 1 98 ? -8.004 2.816 9.535 1.00 63.19 98 GLU A O 1
ATOM 814 N N . THR A 1 99 ? -9.743 1.522 10.100 1.00 62.59 99 THR A N 1
ATOM 815 C CA . THR A 1 99 ? -10.077 2.262 11.322 1.00 62.59 99 THR A CA 1
ATOM 816 C C . THR A 1 99 ? -9.445 1.588 12.530 1.00 62.59 99 THR A C 1
ATOM 818 O O . THR A 1 99 ? -9.930 0.564 13.000 1.00 62.59 99 THR A O 1
ATOM 821 N N . TYR A 1 100 ? -8.392 2.194 13.073 1.00 61.31 100 TYR A N 1
ATOM 822 C CA . TYR A 1 100 ? -7.700 1.703 14.272 1.00 61.31 100 TYR A CA 1
ATOM 823 C C . TYR A 1 100 ? -8.322 2.170 15.602 1.00 61.31 100 TYR A C 1
ATOM 825 O O . TYR A 1 100 ? -7.742 1.952 16.659 1.00 61.31 100 TYR A O 1
ATOM 833 N N . HIS A 1 101 ? -9.490 2.820 15.576 1.00 58.81 101 HIS A N 1
ATOM 834 C CA . HIS A 1 101 ? -10.131 3.362 16.776 1.00 58.81 101 HIS A CA 1
ATOM 835 C C . HIS A 1 101 ? -11.423 2.604 17.094 1.00 58.81 101 HIS A C 1
ATOM 837 O O . HIS A 1 101 ? -12.506 2.983 16.650 1.00 58.81 101 HIS A O 1
ATOM 843 N N . THR A 1 102 ? -11.320 1.537 17.886 1.00 70.94 102 THR A N 1
ATOM 844 C CA . THR A 1 102 ? -12.468 1.010 18.637 1.00 70.94 102 THR A CA 1
ATOM 845 C C . THR A 1 102 ? -12.812 2.002 19.741 1.00 70.94 102 THR A C 1
ATOM 847 O O . THR A 1 102 ? -12.025 2.200 20.664 1.00 70.94 102 THR A O 1
ATOM 850 N N . ILE A 1 103 ? -13.970 2.651 19.628 1.00 83.38 103 ILE A N 1
ATOM 851 C CA . ILE A 1 103 ? -14.511 3.508 20.686 1.00 83.38 103 ILE A CA 1
ATOM 852 C C . ILE A 1 103 ? -14.958 2.583 21.831 1.00 83.38 103 ILE A C 1
ATOM 854 O O . ILE A 1 103 ? -15.849 1.762 21.596 1.00 83.38 103 ILE A O 1
ATOM 858 N N . PRO A 1 104 ? -14.362 2.669 23.036 1.00 89.38 104 PRO A N 1
ATOM 859 C CA . PRO A 1 104 ? -14.753 1.815 24.151 1.00 89.38 104 PRO A CA 1
ATOM 860 C C . PRO A 1 104 ? -16.195 2.114 24.578 1.00 89.38 104 PRO A C 1
ATOM 862 O O . PRO A 1 104 ? -16.595 3.277 24.670 1.00 89.38 104 PRO A O 1
ATOM 865 N N . ASN A 1 105 ? -16.988 1.067 24.831 1.00 91.12 105 ASN A N 1
ATOM 866 C CA . ASN A 1 105 ? -18.366 1.216 25.313 1.00 91.12 105 ASN A CA 1
ATOM 867 C C . ASN A 1 105 ? -18.438 1.448 26.834 1.00 91.12 105 ASN A C 1
ATOM 869 O O . ASN A 1 105 ? -19.462 1.936 27.316 1.00 91.12 105 ASN A O 1
ATOM 873 N N . VAL A 1 106 ? -17.356 1.157 27.564 1.00 94.69 106 VAL A N 1
ATOM 874 C CA . VAL A 1 106 ? -17.168 1.484 28.984 1.00 94.69 106 VAL A CA 1
ATOM 875 C C . VAL A 1 106 ? -16.033 2.502 29.126 1.00 94.69 106 VAL A C 1
ATOM 877 O O . VAL A 1 106 ? -14.925 2.264 28.650 1.00 94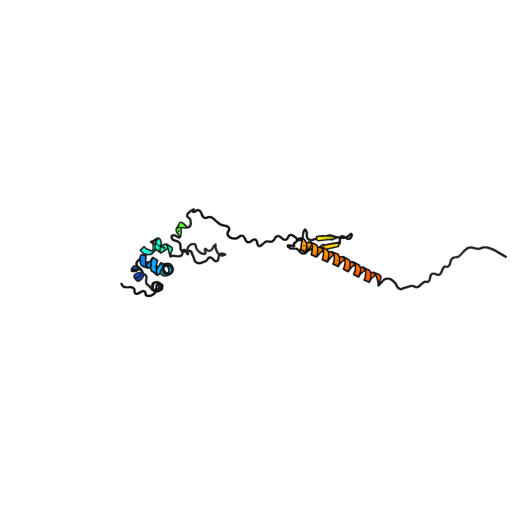.69 106 VAL A O 1
ATOM 880 N N . ASN A 1 107 ? -16.306 3.625 29.787 1.00 94.19 107 ASN A N 1
ATOM 881 C CA . ASN A 1 107 ? -15.382 4.736 30.029 1.00 94.19 107 ASN A CA 1
ATOM 882 C C . ASN A 1 107 ? -15.589 5.328 31.442 1.00 94.19 107 ASN A C 1
ATOM 884 O O . ASN A 1 107 ? -16.514 4.934 32.151 1.00 94.19 107 ASN A O 1
ATOM 888 N N . GLU A 1 108 ? -14.781 6.317 31.836 1.00 95.06 108 GLU A N 1
ATOM 889 C CA . GLU A 1 108 ? -14.857 6.978 33.158 1.00 95.06 108 GLU A CA 1
ATOM 890 C C . GLU A 1 108 ? -16.251 7.510 33.548 1.00 95.06 108 GLU A C 1
ATOM 892 O O . GLU A 1 108 ? -16.543 7.673 34.731 1.00 95.06 108 GLU A O 1
ATOM 897 N N . SER A 1 109 ? -17.117 7.812 32.574 1.00 95.25 109 SER A N 1
ATOM 898 C CA . SER A 1 109 ? -18.446 8.383 32.830 1.00 95.25 109 SER A CA 1
ATOM 899 C C . SER A 1 109 ? -19.542 7.344 33.078 1.00 95.25 109 SER A C 1
ATOM 901 O O . SER A 1 109 ? -20.587 7.695 33.623 1.00 95.25 109 SER A O 1
ATOM 903 N N . ASN A 1 110 ? -19.341 6.084 32.674 1.00 94.56 110 ASN A N 1
ATOM 904 C CA . ASN A 1 110 ? -20.382 5.050 32.705 1.00 94.56 110 ASN A CA 1
ATOM 905 C C . ASN A 1 110 ? -19.914 3.699 33.277 1.00 94.56 110 ASN A C 1
ATOM 907 O O . ASN A 1 110 ? -20.574 2.683 33.069 1.00 94.56 110 ASN A O 1
ATOM 911 N N . ASN A 1 111 ? -18.795 3.673 34.000 1.00 96.56 111 ASN A N 1
ATOM 912 C CA . ASN A 1 111 ? -18.185 2.442 34.497 1.00 96.56 111 ASN A CA 1
ATOM 913 C C . ASN A 1 111 ? -18.560 2.047 35.935 1.00 96.56 111 ASN A C 1
ATOM 915 O O . ASN A 1 111 ? -17.996 1.085 36.458 1.00 96.56 111 ASN A O 1
ATOM 919 N N . LYS A 1 112 ? -19.485 2.764 36.582 1.00 95.81 112 LYS A N 1
ATOM 920 C CA . LYS A 1 112 ? -19.874 2.532 37.980 1.00 95.81 112 LYS A CA 1
ATOM 921 C C . LYS A 1 112 ? -21.263 1.916 38.100 1.00 95.81 112 LYS A C 1
ATOM 923 O O . LYS A 1 112 ? -22.217 2.406 37.498 1.00 95.81 112 LYS A O 1
ATOM 928 N N . PHE A 1 113 ? -21.371 0.888 38.934 1.00 94.88 113 PHE A N 1
ATOM 929 C CA . PHE A 1 113 ? -22.621 0.234 39.310 1.00 94.88 113 PHE A CA 1
ATOM 930 C C . PHE A 1 113 ? -22.794 0.302 40.823 1.00 94.88 113 PHE A C 1
ATOM 932 O O . PHE A 1 113 ? -21.852 0.036 41.564 1.00 94.88 113 PHE A O 1
ATOM 939 N N . TYR A 1 114 ? -24.005 0.625 41.264 1.00 93.12 114 TYR A N 1
ATOM 940 C CA . TYR A 1 114 ? -24.373 0.691 42.676 1.00 93.12 114 TYR A CA 1
ATOM 941 C C . TYR A 1 114 ? -25.373 -0.419 42.982 1.00 93.12 114 TYR A C 1
ATOM 943 O O . TYR A 1 114 ? -26.309 -0.635 42.205 1.00 93.12 114 TYR A O 1
ATOM 951 N N . PHE A 1 115 ? -25.166 -1.142 44.079 1.00 89.25 115 PHE A N 1
ATOM 952 C CA . PHE A 1 115 ? -26.056 -2.223 44.495 1.00 89.25 115 PHE A CA 1
ATOM 953 C C . PHE A 1 115 ? -26.206 -2.293 46.020 1.00 89.25 115 PHE A C 1
ATOM 955 O O . PHE A 1 115 ? -25.396 -1.750 46.767 1.00 89.25 115 PHE A O 1
ATOM 962 N N . ASP A 1 116 ? -27.251 -2.999 46.459 1.00 86.19 116 ASP A N 1
ATOM 963 C CA . ASP A 1 116 ? -27.694 -3.079 47.858 1.00 86.19 116 ASP A CA 1
ATOM 964 C C . ASP A 1 116 ? -28.156 -1.727 48.445 1.00 86.19 116 ASP A C 1
ATOM 966 O O . ASP A 1 116 ? -28.256 -0.720 47.748 1.00 86.19 116 ASP A O 1
ATOM 970 N N . LYS A 1 117 ? -28.535 -1.721 49.725 1.00 82.25 117 LYS A N 1
ATOM 971 C CA . LYS A 1 117 ? -29.024 -0.544 50.457 1.00 82.25 117 LYS A CA 1
ATOM 972 C C . LYS A 1 117 ? -27.920 0.431 50.857 1.00 82.25 117 LYS A C 1
ATOM 974 O O . LYS A 1 117 ? -28.228 1.585 51.133 1.00 82.25 117 LYS A O 1
ATOM 979 N N . ASP A 1 118 ? -26.679 -0.040 50.900 1.00 84.81 118 ASP A N 1
ATOM 980 C CA . ASP A 1 118 ? -25.512 0.745 51.310 1.00 84.81 118 ASP A CA 1
ATOM 981 C C . ASP A 1 118 ? -24.811 1.425 50.118 1.00 84.81 118 ASP A C 1
ATOM 983 O O . ASP A 1 118 ? -23.705 1.940 50.271 1.00 84.81 118 ASP A O 1
ATOM 987 N N . ASP A 1 119 ? -25.435 1.409 48.930 1.00 86.62 119 ASP A N 1
ATOM 988 C CA . ASP A 1 119 ? -24.880 1.942 47.679 1.00 86.62 119 ASP A CA 1
ATOM 989 C C . ASP A 1 119 ? -23.455 1.425 47.405 1.00 86.62 119 ASP A C 1
ATOM 991 O O . ASP A 1 119 ? -22.544 2.175 47.042 1.00 86.62 119 ASP A O 1
ATOM 995 N N . ALA A 1 120 ? -23.244 0.116 47.584 1.00 88.69 120 ALA A N 1
ATOM 996 C CA . ALA A 1 120 ? -21.948 -0.506 47.359 1.00 88.69 120 ALA A CA 1
ATOM 997 C C . ALA A 1 120 ? -21.527 -0.332 45.888 1.00 88.69 120 ALA A C 1
ATOM 999 O O . ALA A 1 120 ? -22.271 -0.683 44.970 1.00 88.69 120 ALA A O 1
ATOM 1000 N N . GLU A 1 121 ? -20.333 0.222 45.666 1.00 93.62 121 GLU A N 1
ATOM 1001 C CA . GLU A 1 121 ? -19.832 0.584 44.335 1.00 93.62 121 GLU A CA 1
ATOM 1002 C C . GLU A 1 121 ? -19.027 -0.566 43.704 1.00 93.62 121 GLU A C 1
ATOM 1004 O O . GLU A 1 121 ? -18.089 -1.098 44.301 1.00 93.62 121 GLU A O 1
ATOM 1009 N N . ILE A 1 122 ? -19.361 -0.915 42.459 1.00 94.81 122 ILE A N 1
ATOM 1010 C CA . ILE A 1 122 ? -18.573 -1.786 41.580 1.00 94.81 122 ILE A CA 1
ATOM 1011 C C . ILE A 1 122 ? -18.095 -0.955 40.391 1.00 94.81 122 ILE A C 1
ATOM 1013 O O . ILE A 1 122 ? -18.904 -0.380 39.662 1.00 94.81 122 ILE A O 1
ATOM 1017 N N . THR A 1 123 ? -16.785 -0.956 40.155 1.00 96.31 123 THR A N 1
ATOM 1018 C CA . THR A 1 123 ? -16.161 -0.225 39.045 1.00 96.31 123 THR A CA 1
ATOM 1019 C C . THR A 1 123 ? -15.644 -1.200 37.997 1.00 96.31 123 THR A C 1
ATOM 1021 O O . THR A 1 123 ? -14.786 -2.039 38.285 1.00 9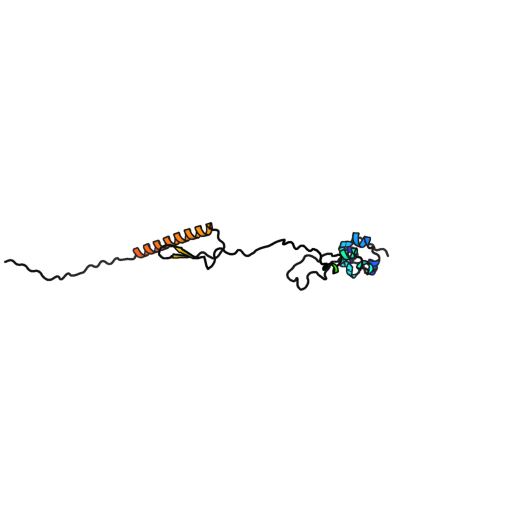6.31 123 THR A O 1
ATOM 1024 N N . ILE A 1 124 ? -16.153 -1.085 36.772 1.00 96.75 124 ILE A N 1
ATOM 1025 C CA . ILE A 1 124 ? -15.670 -1.839 35.612 1.00 96.75 124 ILE A CA 1
ATOM 1026 C C . ILE A 1 124 ? -14.462 -1.094 35.012 1.00 96.75 124 ILE A C 1
ATOM 1028 O O . ILE A 1 124 ? -14.487 0.135 34.918 1.00 96.75 124 ILE A O 1
ATOM 1032 N N . PRO A 1 125 ? -13.375 -1.776 34.616 1.00 95.75 125 PRO A N 1
ATOM 1033 C CA . PRO A 1 125 ? -12.290 -1.118 33.893 1.00 95.75 125 PRO A CA 1
ATOM 1034 C C . PRO A 1 125 ? -12.776 -0.541 32.554 1.00 95.75 125 PRO A C 1
ATOM 1036 O O . PRO A 1 125 ? -13.734 -1.035 31.966 1.00 95.75 125 PRO A O 1
ATOM 1039 N N . GLU A 1 126 ? -12.128 0.512 32.062 1.00 94.81 126 GLU A N 1
ATOM 1040 C CA . GLU A 1 126 ? -12.461 1.064 30.746 1.00 94.81 126 GLU A CA 1
ATOM 1041 C C . GLU A 1 126 ? -12.099 0.089 29.629 1.00 94.81 126 GLU A C 1
ATOM 1043 O O . GLU A 1 126 ? -11.059 -0.575 29.672 1.00 94.81 126 GLU A O 1
ATOM 1048 N N . GLY A 1 127 ? -12.941 0.019 28.601 1.00 93.38 127 GLY A N 1
ATOM 1049 C CA . GLY A 1 127 ? -12.719 -0.918 27.515 1.00 93.38 127 GLY A CA 1
ATOM 1050 C C . GLY A 1 127 ? -13.932 -1.160 26.633 1.00 93.38 127 GLY A C 1
ATOM 1051 O O . GLY A 1 127 ? -14.968 -0.504 26.736 1.00 93.38 127 GLY A O 1
ATOM 1052 N N . SER A 1 128 ? -13.762 -2.113 25.721 1.00 92.88 128 SER A N 1
ATOM 1053 C CA . SER A 1 128 ? -14.840 -2.637 24.885 1.00 92.88 128 SER A CA 1
ATOM 1054 C C . SER A 1 128 ? -15.223 -4.018 25.392 1.00 92.88 128 SER A C 1
ATOM 1056 O O . SER A 1 128 ? -14.397 -4.927 25.351 1.00 92.88 128 SER A O 1
ATOM 1058 N N . TY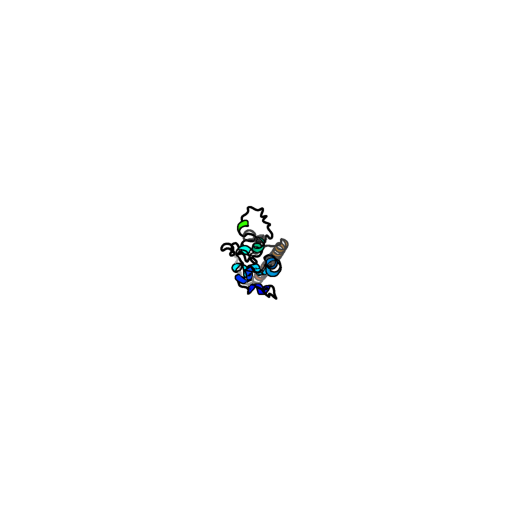R A 1 129 ? -16.457 -4.168 25.858 1.00 94.00 129 TYR A N 1
ATOM 1059 C CA . TYR A 1 129 ? -16.963 -5.418 26.421 1.00 94.00 129 TYR A CA 1
ATOM 1060 C C . TYR A 1 129 ? -18.215 -5.883 25.691 1.00 94.00 129 TYR A C 1
ATOM 1062 O O . TYR A 1 129 ? -19.065 -5.068 25.321 1.00 94.00 129 TYR A O 1
ATOM 1070 N N . GLU A 1 130 ? -18.376 -7.196 25.559 1.00 94.38 130 GLU A N 1
ATOM 1071 C CA . GLU A 1 130 ? -19.678 -7.771 25.244 1.00 94.38 130 GLU A CA 1
ATOM 1072 C C . GLU A 1 130 ? -20.598 -7.658 26.466 1.00 94.38 130 GLU A C 1
ATOM 1074 O O . GLU A 1 130 ? -20.157 -7.715 27.616 1.00 94.38 130 GLU A O 1
ATOM 1079 N N . VAL A 1 131 ? -21.912 -7.578 26.238 1.00 95.25 131 VAL A N 1
ATOM 1080 C CA . VAL A 1 131 ? -22.906 -7.544 27.333 1.00 95.25 131 VAL A CA 1
ATOM 1081 C C . VAL A 1 131 ? -22.765 -8.766 28.255 1.00 95.25 131 VAL A C 1
ATOM 1083 O O . VAL A 1 131 ? -22.988 -8.676 29.461 1.00 95.25 131 VAL A O 1
ATOM 1086 N N . ARG A 1 132 ? -22.349 -9.906 27.689 1.00 95.88 132 ARG A N 1
ATOM 1087 C CA . ARG A 1 132 ? -22.088 -11.152 28.422 1.00 95.88 132 ARG A CA 1
ATOM 1088 C C . ARG A 1 132 ? -20.925 -11.016 29.407 1.00 95.88 132 ARG A C 1
ATOM 1090 O O . ARG A 1 132 ? -21.061 -11.466 30.541 1.00 95.88 132 ARG A O 1
ATOM 1097 N N . ASP A 1 133 ? -19.842 -10.358 28.998 1.00 96.19 133 ASP A N 1
ATOM 1098 C CA . ASP A 1 133 ? -18.654 -10.162 29.836 1.00 96.19 133 ASP A CA 1
ATOM 1099 C C . ASP A 1 133 ? -18.959 -9.211 30.998 1.00 96.19 133 ASP A C 1
ATOM 1101 O O . ASP A 1 133 ? -18.546 -9.455 32.131 1.00 96.19 133 ASP A O 1
ATOM 1105 N N . ILE A 1 134 ? -19.744 -8.157 30.733 1.00 96.38 134 ILE A N 1
ATOM 1106 C CA . ILE A 1 134 ? -20.222 -7.228 31.767 1.00 96.38 134 ILE A CA 1
ATOM 1107 C C . ILE A 1 134 ? -21.072 -7.977 32.798 1.00 96.38 134 ILE A C 1
ATOM 1109 O O . ILE A 1 134 ? -20.835 -7.841 33.997 1.00 96.38 134 ILE A O 1
ATOM 1113 N N . ASN A 1 135 ? -22.032 -8.794 32.352 1.00 96.56 135 ASN A N 1
ATOM 1114 C CA . ASN A 1 135 ? -22.892 -9.557 33.259 1.00 96.56 135 ASN A CA 1
ATOM 1115 C C . ASN A 1 135 ? -22.079 -10.509 34.149 1.00 96.56 135 ASN A C 1
ATOM 1117 O O . ASN A 1 135 ? -22.251 -10.520 35.365 1.00 96.56 135 ASN A O 1
ATOM 1121 N N . GLU A 1 136 ? -21.155 -11.265 33.555 1.00 97.31 136 GLU A N 1
ATOM 1122 C CA . GLU A 1 136 ? -20.308 -12.199 34.299 1.00 97.31 136 GLU A CA 1
ATOM 1123 C C . GLU A 1 136 ? -19.392 -11.479 35.305 1.00 97.31 136 GLU A C 1
ATOM 1125 O O . GLU A 1 136 ? -19.194 -11.955 36.426 1.00 97.31 136 GLU A O 1
ATOM 1130 N N . PHE A 1 137 ? -18.852 -10.313 34.939 1.00 96.62 137 PHE A N 1
ATOM 1131 C CA . PHE A 1 137 ? -18.058 -9.490 35.849 1.00 96.62 137 PHE A CA 1
ATOM 1132 C C . PHE A 1 137 ? -18.881 -9.023 37.057 1.00 96.62 137 PHE A C 1
ATOM 1134 O O . PHE A 1 137 ? -18.427 -9.159 38.196 1.00 96.62 137 PHE A O 1
ATOM 1141 N N . LEU A 1 138 ? -20.096 -8.517 36.820 1.00 95.25 138 LEU A N 1
ATOM 1142 C CA . LEU A 1 138 ? -20.989 -8.029 37.872 1.00 95.25 138 LEU A CA 1
ATOM 1143 C C . LEU A 1 138 ? -21.412 -9.150 38.829 1.00 95.25 138 LEU A C 1
ATOM 1145 O O . LEU A 1 138 ? -21.307 -8.979 40.041 1.00 95.25 138 LEU A O 1
ATOM 1149 N N . GLU A 1 139 ? -21.813 -10.314 38.312 1.00 95.12 139 GLU A N 1
ATOM 1150 C CA . GLU A 1 139 ? -22.180 -11.472 39.141 1.00 95.12 139 GLU A CA 1
ATOM 1151 C C . GLU A 1 139 ? -21.030 -11.896 40.064 1.00 95.12 139 GLU A C 1
ATOM 1153 O O . GLU A 1 139 ? -21.224 -12.093 41.268 1.00 95.12 139 GLU A O 1
ATOM 1158 N N . ARG A 1 140 ? -19.806 -11.985 39.526 1.00 95.31 140 ARG A N 1
ATOM 1159 C CA . ARG A 1 140 ? -18.616 -12.330 40.317 1.00 95.31 140 ARG A CA 1
ATOM 1160 C C . ARG A 1 140 ? -18.301 -11.271 41.374 1.00 95.31 140 ARG A C 1
ATOM 1162 O O . ARG A 1 140 ? -17.939 -11.633 42.493 1.00 95.31 140 ARG A O 1
ATOM 1169 N N . ALA A 1 141 ? -18.421 -9.988 41.032 1.00 93.44 141 ALA A N 1
ATOM 1170 C CA . ALA A 1 141 ? -18.152 -8.886 41.951 1.00 93.44 141 ALA A CA 1
ATOM 1171 C C . ALA A 1 141 ? -19.149 -8.870 43.121 1.00 93.44 141 ALA A C 1
ATOM 1173 O O . ALA A 1 141 ? -18.726 -8.823 44.274 1.00 93.44 141 ALA A O 1
ATOM 1174 N N . ILE A 1 142 ? -20.447 -9.016 42.841 1.00 92.25 142 ILE A N 1
ATOM 1175 C CA . ILE A 1 142 ? -21.509 -9.064 43.858 1.00 92.25 142 ILE A CA 1
ATOM 1176 C C . ILE A 1 142 ? -21.297 -10.246 44.814 1.00 92.25 142 ILE A C 1
ATOM 1178 O O . ILE A 1 142 ? -21.321 -10.080 46.035 1.00 92.25 142 ILE A O 1
ATOM 1182 N N . LEU A 1 143 ? -21.028 -11.443 44.276 1.00 91.00 143 LEU A N 1
ATOM 1183 C CA . LEU A 1 143 ? -20.779 -12.639 45.090 1.00 91.00 143 LEU A CA 1
ATOM 1184 C C . LEU A 1 143 ? -19.571 -12.477 46.016 1.00 91.00 143 LEU A C 1
ATOM 1186 O O . LEU A 1 143 ? -19.593 -12.954 47.153 1.00 91.00 143 LEU A O 1
ATOM 1190 N N . ARG A 1 144 ? -18.517 -11.813 45.535 1.00 88.62 144 ARG A N 1
ATOM 1191 C CA . ARG A 1 144 ? -17.325 -11.541 46.334 1.00 88.62 144 ARG A CA 1
ATOM 1192 C C . ARG A 1 144 ? -17.634 -10.585 47.485 1.00 88.62 144 ARG A C 1
ATOM 1194 O O . ARG A 1 144 ? -17.296 -10.905 48.617 1.00 88.62 144 ARG A O 1
ATOM 1201 N N . THR A 1 145 ? -18.343 -9.489 47.224 1.00 85.06 145 THR A N 1
ATOM 1202 C CA . THR A 1 145 ? -18.713 -8.520 48.266 1.00 85.06 145 THR A CA 1
ATOM 1203 C C . THR A 1 145 ? -19.570 -9.154 49.364 1.00 85.06 145 THR A C 1
ATOM 1205 O O . THR A 1 145 ? -19.319 -8.926 50.545 1.00 85.06 145 THR A O 1
ATOM 1208 N N . HIS A 1 146 ? -20.535 -10.012 49.009 1.00 84.56 146 HIS A N 1
ATOM 1209 C CA . HIS A 1 146 ? -21.331 -10.732 50.010 1.00 84.56 146 HIS A CA 1
ATOM 1210 C C . HIS A 1 146 ? -20.495 -11.699 50.859 1.00 84.56 146 HIS A C 1
ATOM 1212 O O . HIS A 1 146 ? -20.756 -11.836 52.053 1.00 84.56 146 HIS A O 1
ATOM 1218 N N . ARG A 1 147 ? -19.491 -12.368 50.273 1.00 82.69 147 ARG A N 1
ATOM 1219 C CA . ARG A 1 147 ? -18.582 -13.236 51.036 1.00 82.69 147 ARG A CA 1
ATOM 1220 C C . ARG A 1 147 ? -17.736 -12.426 52.018 1.00 82.69 147 ARG A C 1
ATOM 1222 O O . ARG A 1 147 ? -17.681 -12.788 53.190 1.00 82.69 147 ARG A O 1
ATOM 1229 N N . ASP A 1 148 ? -17.139 -11.331 51.558 1.00 80.44 148 ASP A N 1
ATOM 1230 C CA . ASP A 1 148 ? -16.270 -10.480 52.378 1.00 80.44 148 ASP A CA 1
ATOM 1231 C C . ASP A 1 148 ? -17.055 -9.867 53.566 1.00 80.44 148 ASP A C 1
ATOM 1233 O O . ASP A 1 148 ? -16.554 -9.788 54.693 1.00 80.44 148 ASP A O 1
ATOM 1237 N N . ALA A 1 149 ? -18.330 -9.512 53.354 1.00 73.44 149 ALA A N 1
ATOM 1238 C CA . ALA A 1 149 ? -19.224 -9.040 54.414 1.00 73.44 149 ALA A CA 1
ATOM 1239 C C . ALA A 1 149 ? -19.514 -10.115 55.482 1.00 73.44 149 ALA A C 1
ATOM 1241 O O . ALA A 1 149 ? -19.517 -9.814 56.677 1.00 73.44 149 ALA A O 1
ATOM 1242 N N . LEU A 1 150 ? -19.726 -11.372 55.077 1.00 70.19 150 LEU A N 1
ATOM 1243 C CA . LEU A 1 150 ? -19.983 -12.478 56.006 1.00 70.19 150 LEU A CA 1
ATOM 1244 C C . LEU A 1 150 ? -18.740 -12.854 56.824 1.00 70.19 150 LEU A C 1
ATOM 1246 O O . LEU A 1 150 ? -18.861 -13.065 58.028 1.00 70.19 150 LEU A O 1
ATOM 1250 N N . GLU A 1 151 ? -17.553 -12.875 56.209 1.00 68.31 151 GLU A N 1
ATOM 1251 C CA . GLU A 1 151 ? -16.289 -13.110 56.929 1.00 68.31 151 GLU A CA 1
ATOM 1252 C C . GLU A 1 151 ? -16.028 -12.029 57.992 1.00 68.31 151 GLU A C 1
ATOM 1254 O O . GLU A 1 151 ? -15.538 -12.324 59.082 1.00 68.31 151 GLU A O 1
ATOM 1259 N N . THR A 1 152 ? -16.420 -10.783 57.718 1.00 65.44 152 THR A N 1
ATOM 1260 C CA . THR A 1 152 ? -16.280 -9.677 58.676 1.00 65.44 152 THR A CA 1
ATOM 1261 C C . THR A 1 152 ? -17.193 -9.856 59.897 1.00 65.44 152 THR A C 1
ATOM 1263 O O . THR A 1 152 ? -16.763 -9.618 61.025 1.00 65.44 152 THR A O 1
ATOM 1266 N N . ILE A 1 153 ? -18.436 -10.313 59.702 1.00 60.91 153 ILE A N 1
ATOM 1267 C CA . ILE A 1 153 ? -19.390 -10.561 60.800 1.00 60.91 153 ILE A CA 1
ATOM 1268 C C . ILE A 1 153 ? -18.914 -11.716 61.693 1.00 60.91 153 ILE A C 1
ATOM 1270 O O . ILE A 1 153 ? -18.996 -11.613 62.918 1.00 60.91 153 ILE A O 1
ATOM 1274 N N . ASP A 1 154 ? -18.378 -12.783 61.098 1.00 56.66 154 ASP A N 1
ATOM 1275 C CA . ASP A 1 154 ? -17.915 -13.969 61.831 1.00 56.66 154 ASP A CA 1
ATOM 1276 C C . ASP A 1 154 ? -16.715 -13.644 62.745 1.00 56.66 154 ASP A C 1
ATOM 1278 O O . ASP A 1 154 ? -16.638 -14.108 63.883 1.00 56.66 154 ASP A O 1
ATOM 1282 N N . ILE A 1 155 ? -15.814 -12.752 62.310 1.00 59.19 155 ILE A N 1
ATOM 1283 C CA . ILE A 1 155 ? -14.701 -12.258 63.141 1.00 59.19 155 ILE A CA 1
ATOM 1284 C C . ILE A 1 155 ? -15.206 -11.376 64.295 1.00 59.19 155 ILE A C 1
ATOM 1286 O O . ILE A 1 155 ? -14.712 -11.490 65.419 1.00 59.19 155 ILE A O 1
ATOM 1290 N N . VAL A 1 156 ? -16.191 -10.506 64.044 1.00 58.44 156 VAL A N 1
ATOM 1291 C CA . VAL A 1 156 ? -16.736 -9.587 65.061 1.00 58.44 156 VAL A CA 1
ATOM 1292 C C . VAL A 1 156 ? -17.504 -10.343 66.153 1.00 58.44 156 VAL A C 1
ATOM 1294 O O . VAL A 1 156 ? -17.392 -9.992 67.328 1.00 58.44 156 VAL A O 1
ATOM 1297 N N . LEU A 1 157 ? -18.228 -11.412 65.806 1.00 59.06 157 LEU A N 1
ATOM 1298 C CA . LEU A 1 157 ? -18.990 -12.216 66.770 1.00 59.06 157 LEU A CA 1
ATOM 1299 C C . LEU A 1 157 ? -18.113 -13.119 67.658 1.00 59.06 157 LEU A C 1
ATOM 1301 O O . LEU A 1 157 ? -18.530 -13.470 68.759 1.00 59.06 157 LEU A O 1
ATOM 1305 N N . LEU A 1 158 ? -16.892 -13.462 67.237 1.00 57.81 158 LEU A N 1
ATOM 1306 C CA . LEU A 1 158 ? -15.974 -14.309 68.014 1.00 57.81 158 LEU A CA 1
ATOM 1307 C C . LEU A 1 158 ? -15.106 -13.541 69.036 1.00 57.81 158 LEU A C 1
ATOM 1309 O O . LEU A 1 158 ? -14.331 -14.167 69.763 1.00 57.81 158 LEU A O 1
ATOM 1313 N N . HIS A 1 159 ? -15.207 -12.208 69.118 1.00 56.00 159 HIS A N 1
ATOM 1314 C CA . HIS A 1 159 ? -14.415 -11.379 70.047 1.00 56.00 159 HIS A CA 1
ATOM 1315 C C . HIS A 1 159 ? -15.228 -10.645 71.131 1.00 56.00 159 HIS A C 1
ATOM 1317 O O . HIS A 1 159 ? -14.634 -9.973 71.974 1.00 56.00 159 HIS A O 1
ATOM 1323 N N . GLY A 1 160 ? -16.558 -10.794 71.151 1.00 52.34 160 GLY A N 1
ATOM 1324 C CA . GLY A 1 160 ? -17.444 -10.170 72.140 1.00 52.34 160 GLY A CA 1
ATOM 1325 C C . GLY A 1 160 ? -17.732 -11.055 73.360 1.00 52.34 160 GLY A C 1
ATOM 1326 O O . GLY A 1 160 ? -18.540 -11.973 73.281 1.00 52.34 160 GLY A O 1
ATOM 1327 N N . ASP A 1 161 ? -17.105 -10.698 74.483 1.00 46.69 161 ASP A N 1
ATOM 1328 C CA . ASP A 1 161 ? -17.549 -10.885 75.875 1.00 46.69 161 ASP A CA 1
ATOM 1329 C C . ASP A 1 161 ? -17.408 -12.264 76.559 1.00 46.69 161 ASP A C 1
ATOM 1331 O O . ASP A 1 161 ? -18.299 -13.110 76.556 1.00 46.69 161 ASP A O 1
ATOM 1335 N N . ASN A 1 162 ? -16.326 -12.413 77.339 1.00 52.47 162 ASN A N 1
ATOM 1336 C CA . ASN A 1 162 ? -16.323 -13.253 78.543 1.00 52.47 162 ASN A CA 1
ATOM 1337 C C . ASN A 1 162 ? -15.748 -12.474 79.740 1.00 52.47 162 ASN A C 1
ATOM 1339 O O . ASN A 1 162 ? -14.541 -12.463 79.976 1.00 52.47 162 ASN A O 1
ATOM 1343 N N . SER A 1 163 ? -16.623 -11.805 80.494 1.00 45.00 163 SER A N 1
ATOM 1344 C CA . SER A 1 163 ? -16.332 -11.284 81.835 1.00 45.00 163 SER A CA 1
ATOM 1345 C C . SER A 1 163 ? -17.628 -11.177 82.645 1.00 45.00 163 SER A C 1
ATOM 1347 O O . SER A 1 163 ? -18.194 -10.098 82.807 1.00 45.00 163 SER A O 1
ATOM 1349 N N . ASN A 1 164 ? -18.085 -12.302 83.194 1.00 46.66 164 ASN A N 1
ATOM 1350 C CA . ASN A 1 164 ? -19.051 -12.293 84.291 1.00 46.66 164 ASN A CA 1
ATOM 1351 C C . ASN A 1 164 ? -18.310 -12.029 85.611 1.00 46.66 164 ASN A C 1
ATOM 1353 O O . ASN A 1 164 ? -17.598 -12.904 86.100 1.00 46.66 164 ASN A O 1
ATOM 1357 N N . ASN A 1 165 ? -18.521 -10.861 86.219 1.00 39.97 165 ASN A N 1
ATOM 1358 C CA . ASN A 1 165 ? -18.370 -10.705 87.664 1.00 39.97 165 ASN A CA 1
ATOM 1359 C C . ASN A 1 165 ? -19.597 -9.974 88.214 1.00 39.97 165 ASN A C 1
ATOM 1361 O O . ASN A 1 165 ? -19.751 -8.767 88.045 1.00 39.97 165 ASN A O 1
ATOM 1365 N N . SER A 1 166 ? -20.491 -10.738 88.835 1.00 47.22 166 SER A N 1
ATOM 1366 C CA . SER A 1 166 ? -21.655 -10.240 89.553 1.00 47.22 166 SER A CA 1
ATOM 1367 C C . SER A 1 166 ? -21.236 -9.740 90.934 1.00 47.22 166 SER A C 1
ATOM 1369 O O . SER A 1 166 ? -20.819 -10.544 91.766 1.00 47.22 166 SER A O 1
ATOM 1371 N N . ASN A 1 167 ? -21.409 -8.448 91.210 1.00 45.25 167 ASN A N 1
ATOM 1372 C CA . ASN A 1 167 ? -21.631 -7.994 92.579 1.00 45.25 167 ASN A CA 1
ATOM 1373 C C . ASN A 1 167 ? -22.424 -6.681 92.583 1.00 45.25 167 ASN A C 1
ATOM 1375 O O . ASN A 1 167 ? -21.858 -5.611 92.375 1.00 45.25 167 ASN A O 1
ATOM 1379 N N . TYR A 1 168 ? -23.727 -6.772 92.836 1.00 45.06 168 TYR A N 1
ATOM 1380 C CA . TYR A 1 168 ? -24.505 -5.645 93.332 1.00 45.06 168 TYR A CA 1
ATOM 1381 C C . TYR A 1 168 ? -25.063 -6.047 94.693 1.00 45.06 168 TYR A C 1
ATOM 1383 O O . TYR A 1 168 ? -25.862 -6.975 94.793 1.00 45.06 168 TYR A O 1
ATOM 1391 N N . ASN A 1 169 ? -24.571 -5.366 95.729 1.00 45.31 169 ASN A N 1
ATOM 1392 C CA . ASN A 1 169 ? -25.213 -5.305 97.033 1.00 45.31 169 ASN A CA 1
ATOM 1393 C C . ASN A 1 169 ? -26.535 -4.553 96.858 1.00 45.31 169 ASN A C 1
ATOM 1395 O O . ASN A 1 169 ? -26.543 -3.466 96.276 1.00 45.31 169 ASN A O 1
ATOM 1399 N N . THR A 1 170 ? -27.621 -5.128 97.357 1.00 46.25 170 THR A N 1
ATOM 1400 C CA . THR A 1 170 ? -28.914 -4.456 97.475 1.00 46.25 170 THR A CA 1
ATOM 1401 C C . THR A 1 170 ? -29.092 -4.101 98.945 1.00 46.25 170 THR A C 1
ATOM 1403 O O . THR A 1 170 ? -29.374 -4.979 99.757 1.00 46.25 170 THR A O 1
ATOM 1406 N N . ASP A 1 171 ? -28.857 -2.833 99.275 1.00 48.59 171 ASP A N 1
ATOM 1407 C CA . ASP A 1 171 ? -29.385 -2.209 100.485 1.00 48.59 171 ASP A CA 1
ATOM 1408 C C . ASP A 1 171 ? -30.735 -1.599 100.083 1.00 48.59 171 ASP A C 1
ATOM 1410 O O . ASP A 1 171 ? -30.761 -0.568 99.414 1.00 48.59 171 ASP A O 1
ATOM 1414 N N . ASP A 1 172 ? -31.833 -2.266 100.436 1.00 56.69 172 ASP A N 1
ATOM 1415 C CA . ASP A 1 172 ? -33.177 -1.688 100.402 1.00 56.69 172 ASP A CA 1
ATOM 1416 C C . ASP A 1 172 ? -33.707 -1.680 101.842 1.00 56.69 172 ASP A C 1
ATOM 1418 O O . ASP A 1 172 ? -33.936 -2.730 102.450 1.00 56.69 172 ASP A O 1
ATOM 1422 N N . ASP A 1 173 ? -33.832 -0.472 102.387 1.00 53.22 173 ASP A N 1
ATOM 1423 C CA . ASP A 1 173 ? -34.557 -0.182 103.616 1.00 53.22 173 ASP A CA 1
ATOM 1424 C C . ASP A 1 173 ? -36.064 -0.068 103.327 1.00 53.22 173 ASP A C 1
ATOM 1426 O O . ASP A 1 173 ? -36.475 0.527 102.331 1.00 53.22 173 ASP A O 1
ATOM 1430 N N . ASP A 1 174 ? -36.829 -0.506 104.328 1.00 50.78 174 ASP A N 1
ATOM 1431 C CA . ASP A 1 174 ? -38.164 -0.040 104.727 1.00 50.78 174 ASP A CA 1
ATOM 1432 C C . ASP A 1 174 ? -39.405 -0.774 104.205 1.00 50.78 174 ASP A C 1
ATOM 1434 O O . ASP A 1 174 ? -39.980 -0.410 103.183 1.00 50.78 174 ASP A O 1
ATOM 1438 N N . ASP A 1 175 ? -39.925 -1.659 105.063 1.00 49.41 175 ASP A N 1
ATOM 1439 C CA . ASP A 1 175 ? -41.342 -1.664 105.435 1.00 49.41 175 ASP A CA 1
ATOM 1440 C C . ASP A 1 175 ? -41.606 -2.551 106.671 1.00 49.41 175 ASP A C 1
ATOM 1442 O O . ASP A 1 175 ? -41.312 -3.746 106.724 1.00 49.41 175 ASP A O 1
ATOM 1446 N N . GLY A 1 176 ? -42.148 -1.929 107.721 1.00 49.53 176 GLY A N 1
ATOM 1447 C CA . GLY A 1 176 ? -42.523 -2.594 108.965 1.00 49.53 176 GLY A CA 1
ATOM 1448 C C . GLY A 1 176 ? -43.945 -3.153 108.970 1.00 49.53 176 GLY A C 1
ATOM 1449 O O . GLY A 1 176 ? -44.845 -2.520 108.446 1.00 49.53 176 GLY A O 1
ATOM 1450 N N . GLU A 1 177 ? -44.138 -4.271 109.676 1.00 46.47 177 GLU A N 1
ATOM 1451 C CA . GLU A 1 177 ? -45.298 -4.669 110.505 1.00 46.47 177 GLU A CA 1
ATOM 1452 C C . GLU A 1 177 ? -44.737 -5.732 111.487 1.00 46.47 177 GLU A C 1
ATOM 1454 O O . GLU A 1 177 ? -43.988 -6.610 111.077 1.00 46.47 177 GLU A O 1
ATOM 1459 N N . GLY A 1 178 ? -44.828 -5.644 112.817 1.00 44.66 178 GLY A N 1
ATOM 1460 C CA . GLY A 1 178 ? -46.036 -5.675 113.636 1.00 44.66 178 GLY A CA 1
ATOM 1461 C C . GLY A 1 178 ? -46.354 -7.114 114.087 1.00 44.66 178 GLY A C 1
ATOM 1462 O O . GLY A 1 178 ? -46.991 -7.826 113.326 1.00 44.66 178 GLY A O 1
ATOM 1463 N N . ALA A 1 179 ? -45.937 -7.531 115.298 1.00 42.03 179 ALA A N 1
ATOM 1464 C CA . ALA A 1 179 ? -46.674 -8.438 116.209 1.00 42.03 179 ALA A CA 1
ATOM 1465 C C . ALA A 1 179 ? -45.828 -8.905 117.421 1.00 42.03 179 ALA A C 1
ATOM 1467 O O . ALA A 1 179 ? -44.777 -9.516 117.243 1.00 42.03 179 ALA A O 1
ATOM 1468 N N . GLU A 1 180 ? -46.414 -8.666 118.605 1.00 38.56 180 GLU A N 1
ATOM 1469 C CA . GLU A 1 180 ? -46.187 -9.222 119.964 1.00 38.56 180 GLU A CA 1
ATOM 1470 C C . GLU A 1 180 ? -44.965 -8.798 120.799 1.00 38.56 180 GLU A C 1
ATOM 1472 O O . GLU A 1 180 ? -43.816 -9.199 120.520 1.00 38.56 180 GLU A O 1
#

Radius of gyration: 47.51 Å; chains: 1; bounding box: 78×32×158 Å

pLDDT: mean 76.86, std 16.34, range [38.56, 97.31]

Sequence (180 aa):
MYLALYHPSDILGLSAEQLQYISKVALLRVYGDYIDYVWNKLPGHLKVDSEVRTYRRCDEHYNQPWQRTHIDGPAPKIKDCSEYLSDGDYELGLMIFETYHTIPNVNESNNKFYFDKDDAEITIPEGSYEVRDINEFLERAILRTHRDALETIDIVLLHGDNSNNSNYNTDDDDDGEGAE

Organism: NCBI:txid471704